Protein AF-A0A2W5WYK6-F1 (afdb_monomer_lite)

pLDDT: mean 83.41, std 14.57, range [56.72, 98.19]

Secondary structure (DSSP, 8-state):
--HHHHHHHHHHHHHHHHHHHHHHHHHHHS---S----------TTS----TT--

Organism: NCBI:txid2607479

Structure (mmCIF, N/CA/C/O backbone):
data_AF-A0A2W5WYK6-F1
#
_entry.id   AF-A0A2W5WYK6-F1
#
loop_
_atom_site.group_PDB
_atom_site.id
_atom_site.type_symbol
_atom_site.label_atom_id
_atom_site.label_alt_id
_atom_site.label_comp_id
_atom_site.label_asym_id
_atom_site.label_entity_id
_atom_site.label_seq_id
_atom_site.pdbx_PDB_ins_code
_atom_site.Cartn_x
_atom_site.Cartn_y
_atom_site.Cartn_z
_atom_site.occupancy
_atom_site.B_iso_or_equiv
_atom_site.auth_seq_id
_atom_site.auth_comp_id
_atom_site.auth_asym_id
_atom_site.auth_atom_id
_atom_site.pdbx_PDB_model_num
ATOM 1 N N . MET A 1 1 ? 16.920 6.527 -21.150 1.00 67.44 1 MET A N 1
ATOM 2 C CA . MET A 1 1 ? 15.986 5.873 -20.204 1.00 67.44 1 MET A CA 1
ATOM 3 C C . MET A 1 1 ? 15.721 4.466 -20.722 1.00 67.44 1 MET A C 1
ATOM 5 O O . MET A 1 1 ? 15.302 4.355 -21.866 1.00 67.44 1 MET A O 1
ATOM 9 N N . SER A 1 2 ? 16.037 3.406 -19.970 1.00 94.56 2 SER A N 1
ATOM 10 C CA . SER A 1 2 ? 15.776 2.024 -20.412 1.00 94.56 2 SER A CA 1
ATOM 11 C C . SER A 1 2 ? 14.347 1.604 -20.052 1.00 94.56 2 SER A C 1
ATOM 13 O O . SER A 1 2 ? 13.831 1.997 -19.006 1.00 94.56 2 SER A O 1
ATOM 15 N N . GLY A 1 3 ? 13.701 0.787 -20.893 1.00 96.75 3 GLY A N 1
ATOM 16 C CA . GLY A 1 3 ? 12.350 0.275 -20.612 1.00 96.75 3 GLY A CA 1
ATOM 17 C C . GLY A 1 3 ? 12.274 -0.516 -19.300 1.00 96.75 3 GLY A C 1
ATOM 18 O O . GLY A 1 3 ? 11.296 -0.405 -18.565 1.00 96.75 3 GLY A O 1
ATOM 19 N N . ALA A 1 4 ? 13.351 -1.226 -18.948 1.00 96.94 4 ALA A N 1
ATOM 20 C CA . ALA A 1 4 ? 13.470 -1.929 -17.673 1.00 96.94 4 ALA A CA 1
ATOM 21 C C . ALA A 1 4 ? 13.414 -0.978 -16.463 1.00 96.94 4 ALA A C 1
ATOM 23 O O . ALA A 1 4 ? 12.743 -1.282 -15.481 1.00 96.94 4 ALA A O 1
ATOM 24 N N . ALA A 1 5 ? 14.058 0.193 -16.537 1.00 97.31 5 ALA A N 1
ATOM 25 C CA . ALA A 1 5 ? 14.014 1.175 -15.453 1.00 97.31 5 ALA A CA 1
ATOM 26 C C . ALA A 1 5 ? 12.596 1.729 -15.239 1.00 97.31 5 ALA A C 1
ATOM 28 O O . ALA A 1 5 ? 12.165 1.896 -14.102 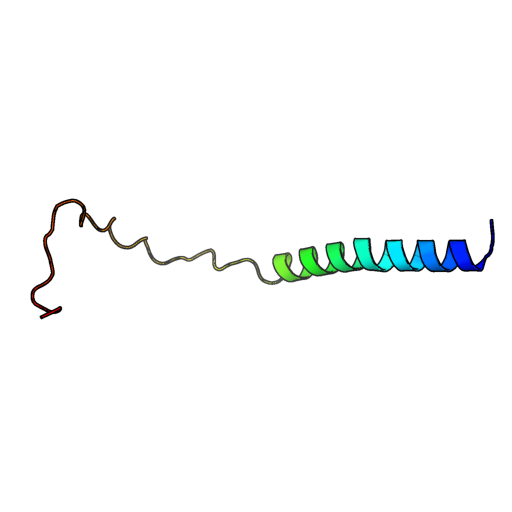1.00 97.31 5 ALA A O 1
ATOM 29 N N . ILE A 1 6 ? 11.851 1.960 -16.325 1.00 97.81 6 ILE A N 1
ATOM 30 C CA . ILE A 1 6 ? 10.457 2.419 -16.258 1.00 97.81 6 ILE A CA 1
ATOM 31 C C . ILE A 1 6 ? 9.570 1.339 -15.629 1.00 97.81 6 ILE A C 1
ATOM 33 O O . ILE A 1 6 ? 8.769 1.646 -14.753 1.00 97.81 6 ILE A O 1
ATOM 37 N N . ALA A 1 7 ? 9.738 0.073 -16.022 1.00 98.00 7 ALA A N 1
ATOM 38 C CA . ALA A 1 7 ? 8.975 -1.031 -15.443 1.00 98.00 7 ALA A CA 1
ATOM 39 C C . ALA A 1 7 ? 9.209 -1.157 -13.928 1.00 98.00 7 ALA A C 1
ATOM 41 O O . ALA A 1 7 ? 8.254 -1.266 -13.161 1.00 98.00 7 ALA A O 1
ATOM 42 N N . LEU A 1 8 ? 10.469 -1.069 -13.486 1.00 97.31 8 LEU A N 1
ATOM 43 C CA . LEU A 1 8 ? 10.809 -1.093 -12.062 1.00 97.31 8 LEU A CA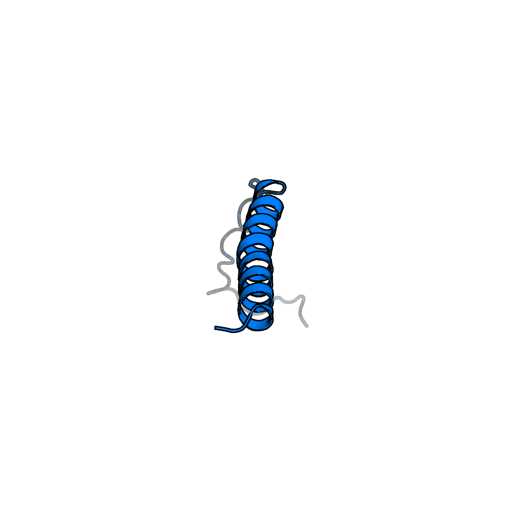 1
ATOM 44 C C . LEU A 1 8 ? 10.237 0.111 -11.308 1.00 97.31 8 LEU A C 1
ATOM 46 O O . LEU A 1 8 ? 9.727 -0.054 -10.202 1.00 97.31 8 LEU A O 1
ATOM 50 N N . LEU A 1 9 ? 10.264 1.300 -11.915 1.00 97.44 9 LEU A N 1
ATOM 51 C CA . LEU A 1 9 ? 9.660 2.502 -11.343 1.00 97.44 9 LEU A CA 1
ATOM 52 C C . LEU A 1 9 ? 8.148 2.329 -11.143 1.00 97.44 9 LEU A C 1
ATOM 54 O O . LEU A 1 9 ? 7.639 2.611 -10.061 1.00 97.44 9 LEU A O 1
ATOM 58 N N . VAL A 1 10 ? 7.435 1.836 -12.158 1.00 98.00 10 VAL A N 1
ATOM 59 C CA . VAL A 1 10 ? 5.990 1.584 -12.070 1.00 98.00 10 VAL A CA 1
ATOM 60 C C . VAL A 1 10 ? 5.688 0.546 -10.988 1.00 98.00 10 VAL A C 1
ATOM 62 O O . VAL A 1 10 ? 4.813 0.780 -10.159 1.00 98.00 10 VAL A O 1
ATOM 65 N N . CYS A 1 11 ? 6.441 -0.557 -10.930 1.00 98.06 11 CYS A N 1
ATOM 66 C CA . CYS A 1 11 ? 6.299 -1.552 -9.865 1.00 98.06 11 CYS A CA 1
ATOM 67 C C . CYS A 1 11 ? 6.502 -0.939 -8.474 1.00 98.06 11 CYS A C 1
ATOM 69 O O . CYS A 1 11 ? 5.687 -1.172 -7.585 1.00 98.06 11 CYS A O 1
ATOM 71 N N . ALA A 1 12 ? 7.544 -0.126 -8.285 1.00 97.94 12 ALA A N 1
ATOM 72 C CA . ALA A 1 12 ? 7.808 0.533 -7.009 1.00 97.94 12 ALA A CA 1
ATOM 73 C C . ALA A 1 12 ? 6.653 1.460 -6.595 1.00 97.94 12 ALA A C 1
ATOM 75 O O . ALA A 1 12 ? 6.192 1.403 -5.456 1.00 97.94 12 ALA A O 1
ATOM 76 N N . ILE A 1 13 ? 6.135 2.261 -7.532 1.00 98.12 13 ILE A N 1
ATOM 77 C CA . ILE A 1 13 ? 4.970 3.132 -7.318 1.00 98.12 13 ILE A CA 1
ATOM 78 C C . ILE A 1 13 ? 3.752 2.298 -6.898 1.00 98.12 13 ILE A C 1
ATOM 80 O O . ILE A 1 13 ? 3.114 2.613 -5.896 1.00 98.12 13 ILE A O 1
ATOM 84 N N . LEU A 1 14 ? 3.444 1.215 -7.614 1.00 98.19 14 LEU A N 1
ATOM 85 C CA . LEU A 1 14 ? 2.301 0.357 -7.294 1.00 98.19 14 LEU A CA 1
ATOM 86 C C . LEU A 1 14 ? 2.430 -0.309 -5.921 1.00 98.19 14 LEU A C 1
ATOM 88 O O . LEU A 1 14 ? 1.436 -0.409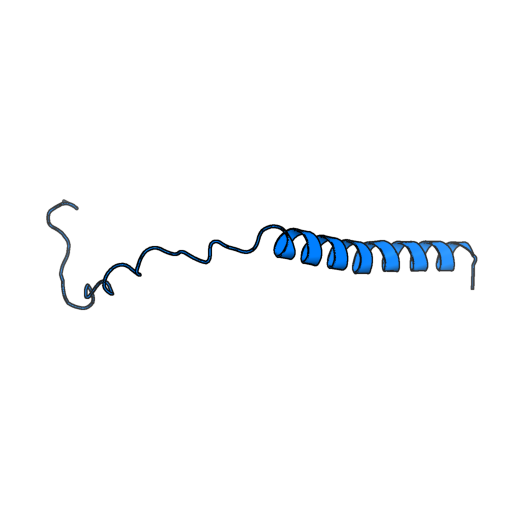 -5.210 1.00 98.19 14 LEU A O 1
ATOM 92 N N . VAL A 1 15 ? 3.632 -0.728 -5.522 1.00 97.31 15 VAL A N 1
ATOM 93 C CA . VAL A 1 15 ? 3.864 -1.321 -4.196 1.00 97.31 15 VAL A CA 1
ATOM 94 C C . VAL A 1 15 ? 3.656 -0.288 -3.089 1.00 97.31 15 VAL A C 1
ATOM 96 O O . VAL A 1 15 ? 2.938 -0.563 -2.130 1.00 97.31 15 VAL A O 1
ATOM 99 N N . VAL A 1 16 ? 4.234 0.909 -3.228 1.00 97.44 16 VAL A N 1
ATOM 100 C CA . VAL A 1 16 ? 4.134 1.968 -2.210 1.00 97.44 16 VAL A CA 1
ATOM 101 C C . VAL A 1 16 ? 2.696 2.462 -2.077 1.00 97.44 16 VAL A C 1
ATOM 103 O O . VAL A 1 16 ? 2.121 2.433 -0.989 1.00 97.44 16 VAL A O 1
ATOM 106 N N . TRP A 1 17 ? 2.090 2.888 -3.184 1.00 98.06 17 TRP A N 1
ATOM 107 C CA . TRP A 1 17 ? 0.751 3.471 -3.158 1.00 98.06 17 TRP A CA 1
ATOM 108 C C . TRP A 1 17 ? -0.333 2.413 -2.991 1.00 98.06 17 TRP A C 1
ATOM 110 O O . TRP A 1 17 ? -1.280 2.626 -2.240 1.00 98.06 17 TRP A O 1
ATOM 120 N N . GLY A 1 18 ? -0.188 1.252 -3.630 1.00 97.69 18 GLY A N 1
ATOM 121 C CA . GLY A 1 18 ? -1.116 0.137 -3.463 1.00 97.69 18 GLY A CA 1
ATOM 122 C C . GLY A 1 18 ? -1.114 -0.400 -2.034 1.00 97.69 18 GLY A C 1
ATOM 123 O O . GLY A 1 18 ? -2.185 -0.611 -1.470 1.00 97.69 18 GLY A O 1
ATOM 124 N N . GLY A 1 19 ? 0.063 -0.542 -1.414 1.00 95.88 19 GLY A N 1
ATOM 125 C CA . GLY A 1 19 ? 0.183 -0.928 -0.007 1.00 95.88 19 GLY A CA 1
ATOM 126 C C . 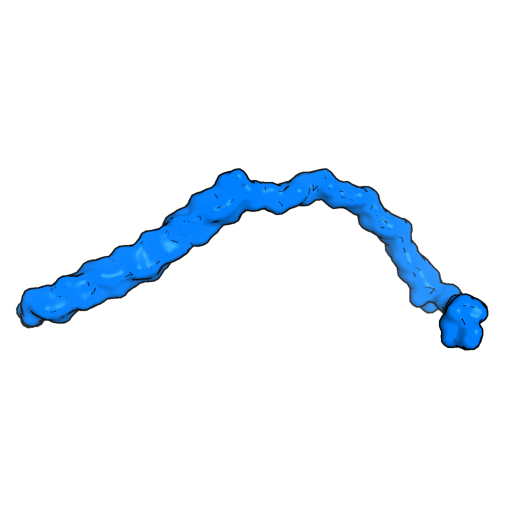GLY A 1 19 ? -0.454 0.094 0.937 1.00 95.88 19 GLY A C 1
ATOM 127 O O . GLY A 1 19 ? -1.198 -0.285 1.842 1.00 95.88 19 GLY A O 1
ATOM 128 N N . LEU A 1 20 ? -0.236 1.389 0.686 1.00 96.94 20 LEU A N 1
ATOM 129 C CA . LEU A 1 20 ? -0.856 2.466 1.459 1.00 96.94 20 LEU A CA 1
ATOM 130 C C . LEU A 1 20 ? -2.386 2.446 1.349 1.00 96.94 20 LEU A C 1
ATOM 132 O O . LEU A 1 20 ? -3.074 2.446 2.368 1.00 96.94 20 LEU A O 1
ATOM 136 N N . VAL A 1 21 ? -2.925 2.397 0.128 1.00 97.75 21 VAL A N 1
ATOM 137 C CA . VAL A 1 21 ? -4.376 2.351 -0.110 1.00 97.75 21 VAL A CA 1
ATOM 138 C C . VAL A 1 21 ? -4.988 1.119 0.552 1.00 97.75 21 VAL A C 1
ATOM 140 O O . VAL A 1 21 ? -6.015 1.228 1.220 1.00 97.75 21 VAL A O 1
ATOM 143 N N . LEU A 1 22 ? -4.346 -0.045 0.423 1.00 96.69 22 LEU A N 1
ATOM 144 C CA . LEU A 1 22 ? -4.807 -1.277 1.054 1.00 96.69 22 LEU A CA 1
ATOM 145 C C . LEU A 1 22 ? -4.824 -1.163 2.584 1.00 96.69 22 LEU A C 1
ATOM 147 O O . LEU A 1 22 ? -5.800 -1.579 3.203 1.00 96.69 22 LEU A O 1
ATOM 151 N N . SER A 1 23 ? -3.784 -0.573 3.180 1.00 95.00 23 SER A N 1
ATOM 152 C CA . SER A 1 23 ? -3.700 -0.335 4.625 1.00 95.00 23 SER A CA 1
ATOM 153 C C . SER A 1 23 ? -4.840 0.560 5.114 1.00 95.00 23 SER A C 1
ATOM 155 O O . SER A 1 23 ? -5.576 0.188 6.029 1.00 95.00 23 SER A O 1
ATOM 157 N N . ILE A 1 24 ? -5.066 1.689 4.435 1.00 95.75 24 ILE A N 1
ATOM 158 C CA . ILE A 1 24 ? -6.163 2.613 4.752 1.00 95.75 24 ILE A CA 1
ATOM 159 C C . ILE A 1 24 ? -7.508 1.890 4.676 1.00 95.75 24 ILE A C 1
ATOM 161 O O . ILE A 1 24 ? -8.310 1.977 5.601 1.00 95.75 24 ILE A O 1
ATOM 165 N N . VAL A 1 25 ? -7.758 1.141 3.598 1.00 96.56 25 VAL A N 1
ATOM 166 C CA . VAL A 1 25 ? -9.009 0.391 3.424 1.00 96.56 25 VAL A CA 1
ATOM 167 C C . VAL A 1 25 ? -9.171 -0.689 4.496 1.00 96.56 25 VAL A C 1
ATOM 169 O O . VAL A 1 25 ? -10.283 -0.898 4.977 1.00 96.56 25 VAL A O 1
ATOM 172 N N . ALA A 1 26 ? -8.096 -1.375 4.887 1.00 94.06 26 ALA A N 1
ATOM 173 C CA . ALA A 1 26 ? -8.137 -2.398 5.926 1.00 94.06 26 ALA A CA 1
ATOM 174 C C . ALA A 1 26 ? -8.550 -1.812 7.284 1.00 94.06 26 ALA A C 1
ATOM 176 O O . ALA A 1 26 ? -9.448 -2.358 7.926 1.00 94.06 26 ALA A O 1
ATOM 177 N N . VAL A 1 27 ? -7.960 -0.676 7.673 1.00 92.00 27 VAL A N 1
ATOM 178 C CA . VAL A 1 27 ? -8.320 0.051 8.902 1.00 92.00 27 VAL A CA 1
ATOM 179 C C . VAL A 1 27 ? -9.744 0.601 8.806 1.00 92.00 27 VAL A C 1
ATOM 181 O O . VAL A 1 27 ? -10.553 0.385 9.701 1.00 92.00 27 VAL A O 1
ATOM 184 N N . ALA A 1 28 ? -10.104 1.233 7.688 1.00 92.12 28 ALA A N 1
ATOM 185 C CA . ALA A 1 28 ? -11.429 1.823 7.501 1.00 92.12 28 ALA A CA 1
ATOM 186 C C . ALA A 1 28 ? -12.565 0.785 7.533 1.00 92.12 28 ALA A C 1
ATOM 188 O O . ALA A 1 28 ? -13.687 1.103 7.917 1.00 92.12 28 ALA A O 1
ATOM 189 N N . ARG A 1 29 ? -12.293 -0.465 7.131 1.00 93.12 29 ARG A N 1
ATOM 190 C CA . ARG A 1 29 ? -13.266 -1.571 7.1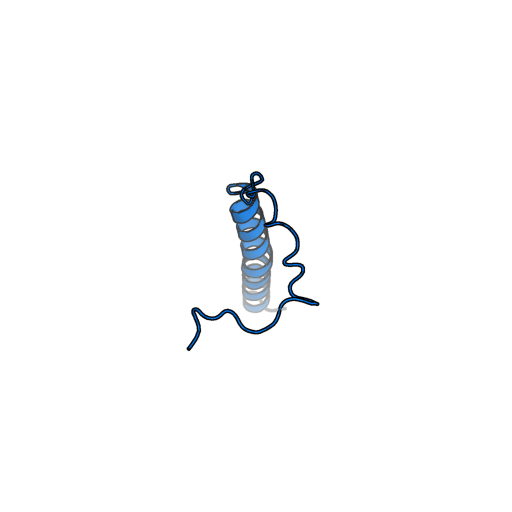77 1.00 93.12 29 ARG A CA 1
ATOM 191 C C . ARG A 1 29 ? -13.445 -2.175 8.568 1.00 93.12 29 ARG A C 1
ATOM 193 O O . ARG A 1 29 ? -14.445 -2.851 8.795 1.00 93.12 29 ARG A O 1
ATOM 200 N N . ARG A 1 30 ? -12.483 -1.988 9.470 1.00 86.50 30 ARG A N 1
ATOM 201 C CA . ARG A 1 30 ? -12.540 -2.449 10.862 1.00 86.50 30 ARG A CA 1
ATOM 202 C C . ARG A 1 30 ? -12.134 -1.299 11.781 1.00 86.50 30 ARG A C 1
ATOM 204 O O . ARG A 1 30 ? -11.061 -1.370 12.378 1.00 86.50 30 ARG A O 1
ATOM 211 N N . PRO A 1 31 ? -12.961 -0.242 11.864 1.00 80.06 31 PRO A N 1
ATOM 212 C CA . PRO A 1 31 ? -12.699 0.837 12.797 1.00 80.06 31 PRO A CA 1
ATOM 213 C C . PRO A 1 31 ? -12.560 0.254 14.204 1.00 80.06 31 PRO A C 1
ATOM 215 O O . PRO A 1 31 ? -13.250 -0.706 14.565 1.00 80.06 31 PRO A O 1
ATOM 218 N N . GLU A 1 32 ? -11.619 0.804 14.965 1.00 79.44 32 GLU A N 1
ATOM 219 C CA . GLU A 1 32 ? -11.398 0.408 16.349 1.00 79.44 32 GLU A CA 1
ATOM 220 C C . GLU A 1 32 ? -12.701 0.511 17.146 1.00 79.44 32 GLU A C 1
ATOM 222 O O . GLU A 1 32 ? -13.596 1.301 16.831 1.00 79.44 32 GLU A O 1
ATOM 227 N N . ARG A 1 33 ? -12.822 -0.334 18.172 1.00 74.69 33 ARG A N 1
ATOM 228 C CA . ARG A 1 33 ? -14.007 -0.404 19.022 1.00 74.69 33 ARG A CA 1
ATOM 229 C C . ARG A 1 33 ? -14.263 0.983 19.618 1.00 74.69 33 ARG A C 1
ATOM 231 O O . ARG A 1 33 ? -13.506 1.427 20.464 1.00 74.69 33 ARG A O 1
ATOM 238 N N . SER A 1 34 ? -15.331 1.655 19.192 1.00 76.31 34 SER A N 1
ATOM 239 C CA . SER A 1 34 ? -15.725 2.971 19.724 1.00 76.31 34 SER A CA 1
ATOM 240 C C . SER A 1 34 ? -16.216 2.902 21.169 1.00 76.31 34 SER A C 1
ATOM 242 O O . SER A 1 34 ? -16.323 3.918 21.845 1.00 76.31 34 SER A O 1
ATOM 244 N N . ASP A 1 35 ? -16.553 1.694 21.610 1.00 80.06 35 ASP A N 1
ATOM 245 C CA . ASP A 1 35 ? -17.103 1.408 22.920 1.00 80.06 35 ASP A CA 1
ATOM 246 C C . ASP A 1 35 ? -16.009 0.820 23.811 1.00 80.06 35 ASP A C 1
ATOM 248 O O . ASP A 1 35 ? -15.835 -0.401 23.916 1.00 80.06 35 ASP A O 1
ATOM 252 N N . TYR A 1 36 ? -15.207 1.712 24.381 1.00 76.19 36 TYR A N 1
ATOM 253 C CA . TYR A 1 36 ? -14.291 1.362 25.453 1.00 76.19 36 TYR A CA 1
ATOM 254 C C . TYR A 1 36 ? -15.071 1.346 26.771 1.00 76.19 36 TYR A C 1
ATOM 256 O O . TYR A 1 36 ? -15.918 2.219 26.976 1.00 76.19 36 TYR A O 1
ATOM 264 N N . PRO A 1 37 ? -14.815 0.378 27.675 1.00 78.00 37 PRO A N 1
ATOM 265 C CA . PRO A 1 37 ? -15.334 0.489 29.031 1.00 78.00 37 PRO A CA 1
ATOM 266 C C . PRO A 1 37 ? -14.911 1.847 29.591 1.00 78.00 37 PRO A C 1
ATOM 268 O O . PRO A 1 37 ? -13.833 2.341 29.246 1.00 78.00 37 PRO A O 1
ATOM 271 N N . ALA A 1 38 ? -15.762 2.441 30.432 1.00 80.44 38 ALA A N 1
ATOM 272 C CA . ALA A 1 38 ? -15.379 3.630 31.180 1.00 80.44 38 ALA A CA 1
ATOM 273 C C . ALA A 1 38 ? -13.975 3.389 31.742 1.00 80.44 38 ALA A C 1
ATOM 275 O O . ALA A 1 38 ? -13.746 2.331 32.341 1.00 80.44 38 ALA A O 1
ATOM 276 N N . GLY A 1 39 ? -13.041 4.308 31.453 1.00 75.25 39 GLY A N 1
ATOM 277 C CA . GLY A 1 39 ? -11.698 4.241 32.014 1.00 75.25 39 GLY A CA 1
ATOM 278 C C . GLY A 1 39 ? -11.857 3.929 33.491 1.00 75.25 39 GLY A C 1
ATOM 279 O O . GLY A 1 39 ? -12.688 4.559 34.153 1.00 75.25 39 GLY A O 1
ATOM 280 N N . GLY A 1 40 ? -11.185 2.871 33.962 1.00 71.19 40 GLY A N 1
ATOM 281 C CA . GLY A 1 40 ? -11.169 2.583 35.390 1.00 71.19 40 GLY A CA 1
ATOM 282 C C . GLY A 1 40 ? -10.854 3.896 36.080 1.00 71.19 40 GLY A C 1
ATOM 283 O O . GLY A 1 40 ? -9.962 4.592 35.586 1.00 71.19 40 GLY A O 1
ATOM 284 N N . LEU A 1 41 ? -11.668 4.248 37.093 1.00 68.00 41 LEU A N 1
ATOM 285 C CA . LEU A 1 41 ? -11.451 5.412 37.958 1.00 68.00 41 LEU A CA 1
ATOM 286 C C . LEU A 1 41 ? -9.951 5.607 38.033 1.00 68.00 41 LEU A C 1
ATOM 288 O O . LEU A 1 41 ? -9.285 4.615 38.354 1.00 68.00 41 LEU A O 1
ATOM 292 N N . GLU A 1 42 ? -9.463 6.775 37.597 1.00 61.50 42 GLU A N 1
ATOM 293 C CA . GLU A 1 42 ? -8.041 7.106 37.645 1.00 61.50 42 GLU A CA 1
ATOM 294 C C . GLU A 1 42 ? -7.501 6.469 38.915 1.00 61.50 42 GLU A C 1
ATOM 296 O O . GLU A 1 42 ? -8.071 6.688 39.986 1.00 61.50 42 GLU A O 1
ATOM 301 N N . ASP A 1 43 ? -6.584 5.508 38.764 1.00 59.97 43 ASP A N 1
ATOM 302 C CA . ASP A 1 43 ? -6.050 4.803 39.916 1.00 59.97 43 ASP A CA 1
ATOM 303 C C . ASP A 1 43 ? -5.361 5.891 40.733 1.00 59.97 43 ASP A C 1
ATOM 305 O O . ASP A 1 43 ? -4.213 6.232 40.462 1.00 59.97 43 ASP A O 1
ATOM 309 N N . ASP A 1 44 ? -6.080 6.453 41.710 1.00 59.28 44 ASP A N 1
ATOM 310 C CA . ASP A 1 44 ? -5.645 7.423 42.723 1.00 59.28 44 ASP A CA 1
ATOM 311 C C . ASP A 1 44 ? -4.580 6.784 43.645 1.00 59.28 44 ASP A C 1
ATOM 313 O O . ASP A 1 44 ? -4.352 7.168 44.793 1.00 59.28 44 ASP A O 1
ATOM 317 N N . ARG A 1 45 ? -3.858 5.782 43.138 1.00 59.12 45 ARG A N 1
ATOM 318 C CA . ARG A 1 45 ? -2.634 5.210 43.674 1.00 59.12 45 ARG A CA 1
ATOM 319 C C . ARG A 1 45 ? -1.445 6.150 43.462 1.00 59.12 45 ARG A C 1
ATOM 321 O O . ARG A 1 45 ? -0.315 5.697 43.317 1.00 59.12 45 ARG A O 1
ATOM 328 N N . GLU A 1 46 ? -1.680 7.455 43.500 1.00 56.72 46 GLU A N 1
ATOM 329 C CA . GLU A 1 46 ? -0.636 8.403 43.868 1.00 56.72 46 GLU A CA 1
ATOM 330 C C . GLU A 1 46 ? -0.474 8.475 45.403 1.00 56.72 46 GLU A C 1
ATOM 332 O O . GLU A 1 46 ? 0.613 8.812 45.857 1.00 56.72 46 GLU A O 1
ATOM 337 N N . ASP A 1 47 ? -1.457 8.011 46.203 1.00 59.00 47 ASP A N 1
ATOM 338 C CA . ASP A 1 47 ? -1.385 8.051 47.684 1.00 59.00 47 ASP A CA 1
ATOM 339 C C . ASP A 1 47 ? -1.638 6.709 48.418 1.00 59.00 47 ASP A C 1
ATOM 341 O O . ASP A 1 47 ? -1.505 6.610 49.642 1.00 59.00 47 ASP A O 1
ATOM 345 N N . GLY A 1 48 ? -1.978 5.630 47.706 1.00 61.19 48 GLY A N 1
ATOM 346 C CA . GLY A 1 48 ? -2.304 4.330 48.311 1.00 61.19 48 GLY A CA 1
ATOM 347 C C . GLY A 1 48 ? -1.135 3.340 48.307 1.00 61.19 48 GLY A C 1
ATOM 348 O O . GLY A 1 48 ? -0.862 2.721 47.280 1.00 61.19 48 GLY A O 1
ATOM 349 N N . GLY A 1 49 ? -0.476 3.140 49.455 1.00 68.88 49 GLY A N 1
ATOM 350 C CA . GLY A 1 49 ? 0.635 2.191 49.641 1.00 68.88 49 GLY A CA 1
ATOM 351 C C . GLY A 1 49 ? 0.398 0.746 49.148 1.00 68.88 49 GLY A C 1
ATOM 352 O O . GLY A 1 49 ? -0.694 0.357 48.727 1.00 68.88 49 GLY A O 1
ATOM 353 N N . VAL A 1 50 ? 1.467 -0.064 49.171 1.00 67.00 50 VAL A N 1
ATOM 354 C CA . VAL A 1 50 ? 1.505 -1.469 48.699 1.00 67.00 50 VAL A CA 1
ATOM 355 C C . VAL A 1 50 ? 0.290 -2.267 49.189 1.00 67.00 50 VAL A C 1
ATOM 357 O O . VAL A 1 50 ? -0.031 -2.266 50.376 1.00 67.00 50 VAL A O 1
ATOM 360 N N . SER A 1 51 ? -0.393 -2.938 48.257 1.00 69.62 51 SER A N 1
ATOM 361 C CA . SER A 1 51 ? -1.553 -3.777 48.557 1.00 69.62 51 SER A CA 1
ATOM 362 C C . SER A 1 51 ? -1.120 -4.987 49.400 1.00 69.62 51 SER A C 1
ATOM 364 O O . SER A 1 51 ? -0.208 -5.701 48.987 1.00 69.62 51 SER A O 1
ATOM 366 N N . PRO A 1 52 ? -1.785 -5.302 50.529 1.00 63.09 52 PRO A N 1
ATOM 367 C CA . PRO A 1 52 ? -1.482 -6.487 51.347 1.00 63.09 52 PRO A CA 1
ATOM 368 C C . PRO A 1 52 ? -1.667 -7.835 50.635 1.00 63.09 52 PRO A C 1
ATOM 370 O O . PRO A 1 52 ? -1.406 -8.880 51.217 1.00 63.09 52 PRO A O 1
ATOM 373 N N . ARG A 1 53 ? -2.186 -7.831 49.403 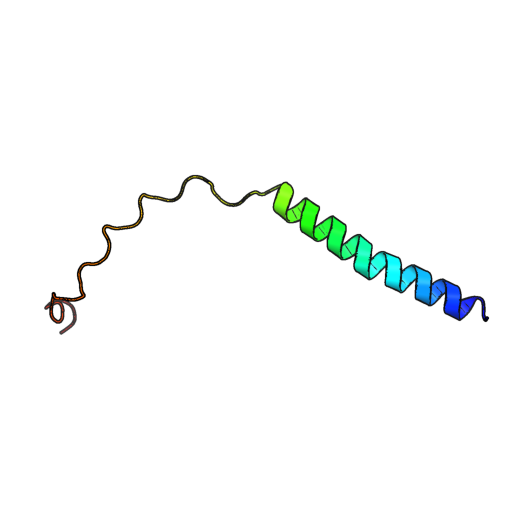1.00 69.94 53 ARG A N 1
ATOM 374 C CA . ARG A 1 53 ? -2.308 -9.032 48.568 1.00 69.94 53 ARG A CA 1
ATOM 375 C C . ARG A 1 53 ? -1.025 -9.377 47.810 1.00 69.94 53 ARG A C 1
ATOM 377 O O . ARG A 1 53 ? -0.953 -10.472 47.267 1.00 69.94 53 ARG A O 1
ATOM 384 N N . ASP A 1 54 ? -0.049 -8.471 47.798 1.00 73.31 54 ASP A N 1
ATOM 385 C CA . ASP A 1 54 ? 1.229 -8.632 47.098 1.00 73.31 54 ASP A CA 1
ATOM 386 C C . ASP A 1 54 ? 2.372 -9.081 48.039 1.00 73.31 54 ASP A C 1
ATOM 388 O O . ASP A 1 54 ? 3.547 -8.915 47.708 1.00 73.31 54 ASP A O 1
ATOM 392 N N . THR A 1 55 ? 2.042 -9.645 49.213 1.00 62.75 55 THR A N 1
ATOM 393 C CA . THR A 1 55 ? 2.986 -10.282 50.158 1.00 62.75 55 THR A CA 1
ATOM 394 C C . THR A 1 55 ? 2.697 -11.761 50.337 1.00 62.75 55 THR A C 1
ATOM 396 O O . THR A 1 55 ? 1.500 -12.082 50.527 1.00 62.75 55 THR A O 1
#

InterPro domains:
  IPR031596 Putative methionine and alanine importer, small subunit [PF16951] (1-33)

Sequence (55 aa):
MSGAAIALLVCAILVVWGGLVLSIVAVARRPERSDYPAGGLEDDREDGGVSPRDT

Radius of gyration: 25.48 Å; chains: 1; bounding box: 33×19×72 Å

Foldseek 3Di:
DDPVVVVVVVVVVCCVVVVVVVVVVVCVVPPPDPDDPDPDDPPPVVPDDDDPVVD